Protein AF-A0A926AES3-F1 (afdb_monomer_lite)

Radius of gyration: 25.24 Å; chains: 1; bounding box: 50×28×70 Å

pLDDT: mean 74.5, std 17.38, range [38.5, 95.94]

Sequence (108 aa):
LRKIVAGGTDKSYGVQVARMAGLPPEVIARAQEVLADLEREGRSKRDTLGSGQGAAAITPKAGRLQMTLFEGEVHPVLEQMRRLDLSTLSPIEALNLLYQLQKEAKEK

Structure (mmCIF, N/CA/C/O backbone):
data_AF-A0A926AES3-F1
#
_entry.id   AF-A0A926AES3-F1
#
loop_
_atom_site.group_PDB
_atom_site.id
_atom_site.type_symbol
_atom_site.label_atom_id
_atom_site.label_alt_id
_atom_site.label_comp_id
_atom_site.label_asym_id
_atom_site.label_entity_id
_atom_site.label_seq_id
_atom_site.pdbx_PDB_ins_code
_atom_site.Cartn_x
_atom_site.Cartn_y
_atom_site.Cartn_z
_atom_site.occupancy
_atom_site.B_iso_or_equiv
_atom_site.auth_seq_id
_atom_site.auth_comp_id
_atom_site.auth_asym_id
_atom_site.auth_atom_id
_atom_site.pdbx_PDB_model_num
ATOM 1 N N . LEU A 1 1 ? 25.719 15.245 -36.022 1.00 57.31 1 LEU A N 1
ATOM 2 C CA . LEU A 1 1 ? 25.352 13.899 -35.518 1.00 57.31 1 LEU A CA 1
ATOM 3 C C . LEU A 1 1 ? 23.871 13.840 -35.142 1.00 57.31 1 LEU A C 1
ATOM 5 O O . LEU A 1 1 ? 23.600 13.901 -33.957 1.00 57.31 1 LEU A O 1
ATOM 9 N N . ARG A 1 2 ? 22.942 13.750 -36.112 1.00 62.44 2 ARG A N 1
ATOM 10 C CA . ARG A 1 2 ? 21.583 13.153 -36.017 1.00 62.44 2 ARG A CA 1
ATOM 11 C C . ARG A 1 2 ? 21.105 12.935 -37.460 1.00 62.44 2 ARG A C 1
ATOM 13 O O . ARG A 1 2 ? 21.076 13.898 -38.217 1.00 62.44 2 ARG A O 1
ATOM 20 N N . LYS A 1 3 ? 20.797 11.700 -37.860 1.00 74.94 3 LYS A N 1
ATOM 21 C CA . LYS A 1 3 ? 20.186 11.378 -39.162 1.00 74.94 3 LYS A CA 1
ATOM 22 C C . LYS A 1 3 ? 18.904 10.611 -38.873 1.00 74.94 3 LYS A C 1
ATOM 24 O O . LYS A 1 3 ? 18.951 9.624 -38.146 1.00 74.94 3 LYS A O 1
ATOM 29 N N . ILE A 1 4 ? 17.779 11.087 -39.396 1.00 77.31 4 ILE A N 1
ATOM 30 C CA . ILE A 1 4 ? 16.505 10.372 -39.301 1.00 77.31 4 ILE A CA 1
ATOM 31 C C . ILE A 1 4 ? 16.530 9.300 -40.389 1.00 77.31 4 ILE A C 1
ATOM 33 O O . ILE A 1 4 ? 16.758 9.605 -41.559 1.00 77.31 4 ILE A O 1
ATOM 37 N N . VAL A 1 5 ? 16.362 8.045 -39.988 1.00 77.69 5 VAL A N 1
ATOM 38 C CA . VAL A 1 5 ? 16.281 6.894 -40.892 1.00 77.69 5 VAL A CA 1
ATOM 39 C C . VAL A 1 5 ? 14.892 6.293 -40.728 1.00 77.69 5 VAL A C 1
ATOM 41 O O . VAL A 1 5 ? 14.378 6.233 -39.612 1.00 77.69 5 VAL A O 1
ATOM 44 N N . ALA A 1 6 ? 14.268 5.893 -41.835 1.00 77.00 6 ALA A N 1
ATOM 45 C CA . ALA A 1 6 ? 12.968 5.240 -41.799 1.00 77.00 6 ALA A CA 1
ATOM 46 C C . ALA A 1 6 ? 13.091 3.861 -41.126 1.00 77.00 6 ALA A C 1
ATOM 48 O O . ALA A 1 6 ? 13.928 3.054 -41.523 1.00 77.00 6 ALA A O 1
ATOM 49 N N . GLY A 1 7 ? 12.267 3.611 -40.108 1.00 78.06 7 GLY A N 1
ATOM 50 C CA . GLY A 1 7 ? 12.273 2.374 -39.326 1.00 78.06 7 GLY A CA 1
ATOM 51 C C . GLY A 1 7 ? 11.931 2.613 -37.853 1.00 78.06 7 GLY A C 1
ATOM 52 O O . GLY A 1 7 ? 11.981 3.744 -37.369 1.00 78.06 7 GLY A O 1
ATOM 53 N N . GLY A 1 8 ? 11.556 1.546 -37.144 1.00 69.62 8 GLY A N 1
ATOM 54 C CA . GLY A 1 8 ? 11.444 1.551 -35.682 1.00 69.62 8 GLY A CA 1
ATOM 55 C C . GLY A 1 8 ? 12.807 1.334 -35.017 1.00 69.62 8 GLY A C 1
ATOM 56 O O . GLY A 1 8 ? 13.750 0.883 -35.660 1.00 69.62 8 GLY A O 1
ATOM 57 N N . THR A 1 9 ? 12.922 1.649 -33.726 1.00 71.81 9 THR A N 1
ATOM 58 C CA . THR A 1 9 ? 14.104 1.276 -32.934 1.00 71.81 9 THR A CA 1
ATOM 59 C C . THR A 1 9 ? 13.926 -0.122 -32.351 1.00 71.81 9 THR A C 1
ATOM 61 O O . THR A 1 9 ? 12.872 -0.432 -31.798 1.00 71.81 9 THR A O 1
ATOM 64 N N . ASP A 1 10 ? 14.968 -0.947 -32.431 1.00 68.44 10 ASP A N 1
ATOM 65 C CA . ASP A 1 10 ? 14.993 -2.273 -31.802 1.00 68.44 10 ASP A CA 1
ATOM 66 C C . ASP A 1 10 ? 15.502 -2.238 -30.355 1.00 68.44 10 ASP A C 1
ATOM 68 O O . ASP A 1 10 ? 15.468 -3.257 -29.670 1.00 68.44 10 ASP A O 1
ATOM 72 N N . LYS A 1 11 ? 16.008 -1.089 -29.880 1.00 73.44 11 LYS A N 1
ATOM 73 C CA . LYS A 1 11 ? 16.628 -0.965 -28.551 1.00 73.44 11 LYS A CA 1
ATOM 74 C C . LYS A 1 11 ? 16.046 0.193 -27.751 1.00 73.44 11 LYS A C 1
ATOM 76 O O . LYS A 1 11 ? 15.952 1.325 -28.236 1.00 73.44 11 LYS A O 1
ATOM 81 N N . SER A 1 12 ? 15.734 -0.089 -26.489 1.00 79.25 12 SER A N 1
ATOM 82 C CA . SER A 1 12 ? 15.271 0.886 -25.500 1.00 79.25 12 SER A CA 1
ATOM 83 C C . SER A 1 12 ? 16.447 1.479 -24.721 1.00 79.25 12 SER A C 1
ATOM 85 O O . SER A 1 12 ? 16.932 0.897 -23.755 1.00 79.25 12 SER A O 1
ATOM 87 N N . TYR A 1 13 ? 16.902 2.674 -25.104 1.00 83.56 13 TYR A N 1
ATOM 88 C CA . TYR A 1 13 ? 18.011 3.359 -24.419 1.00 83.56 13 TYR A CA 1
ATOM 89 C C . TYR A 1 13 ? 17.592 4.108 -23.139 1.00 83.56 13 TYR A C 1
ATOM 91 O O . TYR A 1 13 ? 18.455 4.571 -22.396 1.00 83.56 13 TYR A O 1
ATOM 99 N N . GLY A 1 14 ? 16.292 4.211 -22.844 1.00 89.12 14 GLY A N 1
ATOM 100 C CA . GLY A 1 14 ? 15.777 4.972 -21.696 1.00 89.12 14 GLY A CA 1
ATOM 101 C C . GLY A 1 14 ? 16.318 4.501 -20.341 1.00 89.12 14 GLY A C 1
ATOM 102 O O . GLY A 1 14 ? 16.707 5.324 -19.519 1.00 89.12 14 GLY A O 1
ATOM 103 N N . VAL A 1 15 ? 16.449 3.185 -20.136 1.00 89.44 15 VAL A N 1
ATOM 104 C CA . VAL A 1 15 ? 17.006 2.611 -18.892 1.00 89.44 15 VAL A CA 1
ATOM 105 C C . VAL A 1 15 ? 18.492 2.959 -18.728 1.00 89.44 15 VAL A C 1
ATOM 107 O O . VAL A 1 15 ? 18.968 3.216 -17.623 1.00 89.44 15 VAL A O 1
ATOM 110 N N . GLN A 1 16 ? 19.235 3.023 -19.836 1.00 88.56 16 GLN A N 1
ATOM 111 C CA . GLN A 1 16 ? 20.643 3.420 -19.832 1.00 88.56 16 GLN A CA 1
ATOM 112 C C . GLN A 1 16 ? 20.803 4.882 -19.399 1.00 88.56 16 GLN A C 1
ATOM 114 O O . GLN A 1 16 ? 21.687 5.193 -18.604 1.00 88.56 16 GLN A O 1
ATOM 119 N N . VAL A 1 17 ? 19.926 5.759 -19.895 1.00 93.50 17 VAL A N 1
ATOM 120 C CA . VAL A 1 17 ? 19.906 7.182 -19.533 1.00 93.50 17 VAL A CA 1
ATOM 121 C C . VAL A 1 17 ? 19.484 7.365 -18.075 1.00 93.50 17 VAL A C 1
ATOM 123 O O . VAL A 1 17 ? 20.122 8.129 -17.362 1.00 93.50 17 VAL A O 1
ATOM 126 N N . ALA A 1 18 ? 18.487 6.617 -17.597 1.00 92.38 18 ALA A N 1
ATOM 127 C CA . ALA A 1 18 ? 18.073 6.629 -16.192 1.00 92.38 18 ALA A CA 1
ATOM 128 C C . ALA A 1 18 ? 19.224 6.256 -15.242 1.00 92.38 18 ALA A C 1
ATOM 130 O O . ALA A 1 18 ? 19.411 6.894 -14.207 1.00 92.38 18 ALA A O 1
ATOM 131 N N . ARG A 1 19 ? 20.054 5.277 -15.627 1.00 91.25 19 ARG A N 1
ATOM 132 C CA . ARG A 1 19 ? 21.258 4.926 -14.865 1.00 91.25 19 ARG A CA 1
ATOM 133 C C . ARG A 1 19 ? 22.301 6.046 -14.875 1.00 91.25 19 ARG A C 1
ATOM 135 O O . ARG A 1 19 ? 22.901 6.318 -13.844 1.00 91.25 19 ARG A O 1
ATOM 142 N N . MET A 1 20 ? 22.503 6.713 -16.014 1.00 93.00 20 MET A N 1
ATOM 143 C CA . MET A 1 20 ? 23.391 7.885 -16.105 1.00 93.00 20 MET A CA 1
ATOM 144 C C . MET A 1 20 ? 22.873 9.073 -15.281 1.00 93.00 20 MET A C 1
ATOM 146 O O . MET A 1 20 ? 23.671 9.865 -14.794 1.00 93.00 20 MET A O 1
ATOM 150 N N . ALA A 1 21 ? 21.555 9.176 -15.106 1.00 94.69 21 ALA A N 1
ATOM 151 C CA . ALA A 1 21 ? 20.900 10.190 -14.285 1.00 94.69 21 ALA A CA 1
ATOM 152 C C . ALA A 1 21 ? 20.940 9.886 -12.773 1.00 94.69 21 ALA A C 1
ATOM 154 O O . ALA A 1 21 ? 20.442 10.688 -11.989 1.00 94.69 21 ALA A O 1
ATOM 155 N N . GLY A 1 22 ? 21.526 8.756 -12.356 1.00 92.50 22 GLY A N 1
ATOM 156 C CA . GLY A 1 22 ? 21.715 8.422 -10.942 1.00 92.50 22 GLY A CA 1
ATOM 157 C C . GLY A 1 22 ? 20.458 7.919 -10.228 1.00 92.50 22 GLY A C 1
ATOM 158 O O . GLY A 1 22 ? 20.355 8.074 -9.014 1.00 92.50 22 GLY A O 1
ATOM 159 N N . LEU A 1 23 ? 19.496 7.332 -10.952 1.00 94.06 23 LEU A N 1
ATOM 160 C CA . LEU A 1 23 ? 18.338 6.696 -10.315 1.00 94.06 23 LEU A CA 1
ATOM 161 C C . LEU A 1 23 ? 18.760 5.501 -9.431 1.00 94.06 23 LEU A C 1
ATOM 163 O O . LEU A 1 23 ? 19.761 4.847 -9.742 1.00 94.06 23 LEU A O 1
ATOM 167 N N . PRO A 1 24 ? 17.982 5.176 -8.376 1.00 95.94 24 PRO A N 1
ATOM 168 C CA . PRO A 1 24 ? 18.296 4.072 -7.472 1.00 95.94 24 PRO A CA 1
ATOM 169 C C . PRO A 1 24 ? 18.462 2.727 -8.200 1.00 95.94 24 PRO A C 1
ATOM 171 O O . PRO A 1 24 ? 17.736 2.453 -9.167 1.00 95.94 24 PRO A O 1
ATOM 174 N N . PRO A 1 25 ? 19.385 1.860 -7.746 1.00 92.31 25 PRO A N 1
ATOM 175 C CA . PRO A 1 25 ? 19.687 0.599 -8.418 1.00 92.31 25 PRO A CA 1
ATOM 176 C C . PRO A 1 25 ? 18.486 -0.352 -8.446 1.00 92.31 25 PRO A C 1
ATOM 178 O O . PRO A 1 25 ? 18.278 -1.011 -9.467 1.00 92.31 25 PRO A O 1
ATOM 181 N N . GLU A 1 26 ? 17.651 -0.377 -7.400 1.00 93.94 26 GLU A N 1
ATOM 182 C CA . GLU A 1 26 ? 16.423 -1.179 -7.382 1.00 93.94 26 GLU A CA 1
ATOM 183 C C . GLU A 1 26 ? 15.433 -0.777 -8.488 1.00 93.94 26 GLU A C 1
ATOM 185 O O . GLU A 1 26 ? 14.807 -1.635 -9.114 1.00 93.94 26 GLU A O 1
ATOM 190 N N . VAL A 1 27 ? 15.347 0.519 -8.810 1.00 94.25 27 VAL A N 1
ATOM 191 C CA . VAL A 1 27 ? 14.473 1.030 -9.876 1.00 94.25 27 VAL A CA 1
ATOM 192 C C . VAL A 1 27 ? 14.998 0.607 -11.246 1.00 94.25 27 VAL A C 1
ATOM 194 O O . VAL A 1 27 ? 14.223 0.189 -12.108 1.00 94.25 27 VAL A O 1
ATOM 197 N N . ILE A 1 28 ? 16.318 0.675 -11.452 1.00 94.69 28 ILE A N 1
ATOM 198 C CA . ILE A 1 28 ? 16.952 0.239 -12.702 1.00 94.69 28 ILE A CA 1
ATOM 199 C C . ILE A 1 28 ? 16.767 -1.266 -12.911 1.00 94.69 28 ILE A C 1
ATOM 201 O O . ILE A 1 28 ? 16.418 -1.673 -14.019 1.00 94.69 28 ILE A O 1
ATOM 205 N N . ALA A 1 29 ? 16.951 -2.076 -11.866 1.00 92.62 29 ALA A N 1
ATOM 206 C CA . ALA A 1 29 ? 16.752 -3.523 -11.926 1.00 92.62 29 ALA A CA 1
ATOM 207 C C . ALA A 1 29 ? 15.307 -3.868 -12.312 1.00 92.62 29 ALA A C 1
ATOM 209 O O . ALA A 1 29 ? 15.076 -4.584 -13.288 1.00 92.62 29 ALA A O 1
ATOM 210 N N . ARG A 1 30 ? 14.322 -3.259 -11.639 1.00 94.06 30 ARG A N 1
ATOM 211 C CA . ARG A 1 30 ? 12.910 -3.487 -11.963 1.00 94.06 30 ARG A CA 1
ATOM 212 C C . ARG A 1 30 ? 12.557 -3.053 -13.386 1.00 94.06 30 ARG A C 1
ATOM 214 O O . ARG A 1 30 ? 11.818 -3.744 -14.085 1.00 94.06 30 ARG A O 1
ATOM 221 N N . ALA A 1 31 ? 13.092 -1.922 -13.841 1.00 93.12 31 ALA A N 1
ATOM 222 C CA . ALA A 1 31 ? 12.873 -1.443 -15.202 1.00 93.12 31 ALA A CA 1
ATOM 223 C C . ALA A 1 31 ? 13.450 -2.399 -16.264 1.00 93.12 31 ALA A C 1
ATOM 225 O O . ALA A 1 31 ? 12.860 -2.543 -17.335 1.00 93.12 31 ALA A O 1
ATOM 226 N N . GLN A 1 32 ? 14.574 -3.068 -15.978 1.00 91.81 32 GLN A N 1
ATOM 227 C CA . GLN A 1 32 ? 15.161 -4.078 -16.867 1.00 91.81 32 GLN A CA 1
ATOM 228 C C . GLN A 1 32 ? 14.286 -5.330 -16.979 1.00 91.81 32 GLN A C 1
ATOM 230 O O . GLN A 1 32 ? 14.103 -5.834 -18.085 1.00 91.81 32 GLN A O 1
ATOM 235 N N . GLU A 1 33 ? 13.711 -5.800 -15.870 1.00 92.19 33 GLU A N 1
ATOM 236 C CA . GLU A 1 33 ? 12.777 -6.935 -15.870 1.00 92.19 33 GLU A CA 1
ATOM 237 C C . GLU A 1 33 ? 11.549 -6.647 -16.739 1.00 92.19 33 GLU A C 1
ATOM 239 O O . GLU A 1 33 ? 11.223 -7.415 -17.643 1.00 92.19 33 GLU A O 1
ATOM 244 N N . VAL A 1 34 ? 10.916 -5.489 -16.527 1.00 89.88 34 VAL A N 1
ATOM 245 C CA . VAL A 1 34 ? 9.737 -5.072 -17.301 1.00 89.88 34 VAL A CA 1
ATOM 246 C C . VAL A 1 34 ? 10.074 -4.924 -18.786 1.00 89.88 34 VAL A C 1
ATOM 248 O O . VAL A 1 34 ? 9.284 -5.322 -19.642 1.00 89.88 34 VAL A O 1
ATOM 251 N N . LEU A 1 35 ? 11.250 -4.380 -19.116 1.00 88.94 35 LEU A N 1
ATOM 252 C CA . LEU A 1 35 ? 11.706 -4.284 -20.501 1.00 88.94 35 LEU A CA 1
ATOM 253 C C . LEU A 1 35 ? 11.847 -5.672 -21.143 1.00 88.94 35 LEU A C 1
ATOM 255 O O . LEU A 1 35 ? 11.401 -5.861 -22.274 1.00 88.94 35 LEU A O 1
ATOM 259 N N . ALA A 1 36 ? 12.424 -6.641 -20.430 1.00 88.19 36 ALA A N 1
ATOM 260 C CA . ALA A 1 36 ? 12.587 -8.002 -20.933 1.00 88.19 36 ALA A CA 1
ATOM 261 C C . ALA A 1 36 ? 11.236 -8.680 -21.223 1.00 88.19 36 ALA A C 1
ATOM 263 O O . ALA A 1 36 ? 11.089 -9.342 -22.256 1.00 88.19 36 ALA A O 1
ATOM 264 N N . ASP A 1 37 ? 10.240 -8.477 -20.358 1.00 87.75 37 ASP A N 1
ATOM 265 C CA . ASP A 1 37 ? 8.889 -9.009 -20.553 1.00 87.75 37 ASP A CA 1
ATOM 266 C C . ASP A 1 37 ? 8.191 -8.373 -21.765 1.00 87.75 37 ASP A C 1
ATOM 268 O O . ASP A 1 37 ? 7.664 -9.083 -22.626 1.00 87.75 37 ASP A O 1
ATOM 272 N N . LEU A 1 38 ? 8.262 -7.045 -21.903 1.00 85.50 38 LEU A N 1
ATOM 273 C CA . LEU A 1 38 ? 7.677 -6.327 -23.041 1.00 85.50 38 LEU A CA 1
ATOM 274 C C . LEU A 1 38 ? 8.338 -6.696 -24.372 1.00 85.50 38 LEU A C 1
ATOM 276 O O . LEU A 1 38 ? 7.658 -6.803 -25.394 1.00 85.50 38 LEU A O 1
ATOM 280 N N . GLU A 1 39 ? 9.652 -6.914 -24.385 1.00 84.75 39 GLU A N 1
ATOM 281 C CA . GLU A 1 39 ? 10.347 -7.387 -25.579 1.00 84.75 39 GLU A CA 1
ATOM 282 C C . GLU A 1 39 ? 9.945 -8.821 -25.938 1.00 84.75 39 GLU A C 1
ATOM 284 O O . GLU A 1 39 ? 9.778 -9.124 -27.120 1.00 84.75 39 GLU A O 1
ATOM 289 N N . ARG A 1 40 ? 9.739 -9.701 -24.950 1.00 83.31 40 ARG A N 1
ATOM 290 C CA . ARG A 1 40 ? 9.250 -11.070 -25.182 1.00 83.31 40 ARG A CA 1
ATOM 291 C C . ARG A 1 40 ? 7.841 -11.064 -25.784 1.00 83.31 40 ARG A C 1
ATOM 293 O O . ARG A 1 40 ? 7.595 -11.755 -26.777 1.00 83.31 40 ARG A O 1
ATOM 300 N N . GLU A 1 41 ? 6.934 -10.258 -25.236 1.00 79.06 41 GLU A N 1
ATOM 301 C CA . GLU A 1 41 ? 5.578 -10.080 -25.776 1.00 79.06 41 GLU A CA 1
ATOM 302 C C . GLU A 1 41 ? 5.592 -9.444 -27.173 1.00 79.06 41 GLU A C 1
ATOM 304 O O . GLU A 1 41 ? 4.872 -9.876 -28.076 1.00 79.06 41 GLU A O 1
ATOM 309 N N . GLY A 1 42 ? 6.430 -8.424 -27.367 1.00 71.38 42 GLY A N 1
ATOM 310 C CA . GLY A 1 42 ? 6.577 -7.713 -28.631 1.00 71.38 42 GLY A CA 1
ATOM 311 C C . GLY A 1 42 ? 7.141 -8.589 -29.748 1.00 71.38 42 GLY A C 1
ATOM 312 O O . GLY A 1 42 ? 6.676 -8.483 -30.881 1.00 71.38 42 GLY A O 1
ATOM 313 N N . ARG A 1 43 ? 8.096 -9.480 -29.442 1.00 67.31 43 ARG A N 1
ATOM 314 C CA . ARG A 1 43 ? 8.630 -10.475 -30.392 1.00 67.31 43 ARG A CA 1
ATOM 315 C C . ARG A 1 43 ? 7.582 -11.531 -30.747 1.00 67.31 43 ARG A C 1
ATOM 317 O O . ARG A 1 43 ? 7.367 -11.781 -31.925 1.00 67.31 43 ARG A O 1
ATOM 324 N N . SER A 1 44 ? 6.837 -12.035 -29.761 1.00 60.78 44 SER A N 1
ATOM 325 C CA . SER A 1 44 ? 5.767 -13.027 -29.986 1.00 60.78 44 SER A CA 1
ATOM 326 C C . SER A 1 44 ? 4.641 -12.497 -30.893 1.00 60.78 44 SER A C 1
ATOM 328 O O . SER A 1 44 ? 4.083 -13.228 -31.712 1.00 60.78 44 SER A O 1
ATOM 330 N N . LYS A 1 45 ? 4.321 -11.199 -30.796 1.00 58.72 45 LYS A N 1
ATOM 331 C CA . LYS A 1 45 ? 3.382 -10.526 -31.714 1.00 58.72 45 LYS A CA 1
ATOM 332 C C . LYS A 1 45 ? 3.974 -10.269 -33.101 1.00 58.72 45 LYS A C 1
ATOM 334 O O . LYS A 1 45 ? 3.227 -10.193 -34.066 1.00 58.72 45 LYS A O 1
ATOM 339 N N . ARG A 1 46 ? 5.295 -10.121 -33.212 1.00 57.75 46 ARG A N 1
ATOM 340 C CA . ARG A 1 46 ? 5.985 -9.886 -34.488 1.00 57.75 46 ARG A CA 1
ATOM 341 C C . ARG A 1 46 ? 6.106 -11.174 -35.310 1.00 57.75 46 ARG A C 1
ATOM 343 O O . ARG A 1 46 ? 5.935 -11.117 -36.519 1.00 57.75 46 ARG A O 1
ATOM 350 N N . ASP A 1 47 ? 6.300 -12.320 -34.655 1.00 54.72 47 ASP A N 1
ATOM 351 C CA . ASP A 1 47 ? 6.406 -13.627 -35.325 1.00 54.72 47 ASP A CA 1
ATOM 352 C C . ASP A 1 47 ? 5.063 -14.143 -35.878 1.00 54.72 47 ASP A C 1
ATOM 354 O O . ASP A 1 47 ? 5.038 -14.922 -36.827 1.00 54.72 47 ASP A O 1
ATOM 358 N N . THR A 1 48 ? 3.932 -13.684 -35.333 1.00 52.34 48 THR A N 1
ATOM 359 C CA . THR A 1 48 ? 2.581 -14.037 -35.824 1.00 52.34 48 T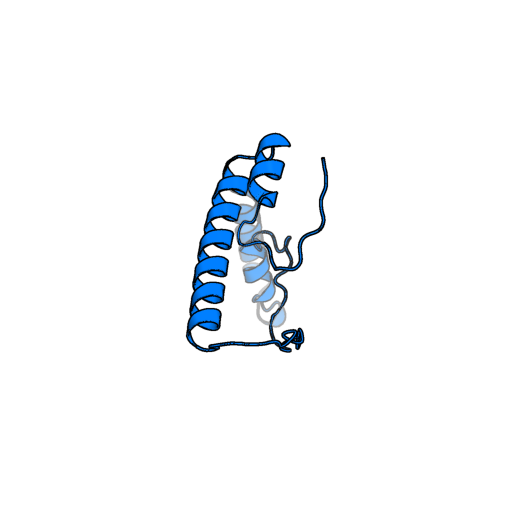HR A CA 1
ATOM 360 C C . THR A 1 48 ? 2.046 -13.083 -36.893 1.00 52.34 48 THR A C 1
ATOM 362 O O . THR A 1 48 ? 1.074 -13.400 -37.575 1.00 52.34 48 THR A O 1
ATOM 365 N N . LEU A 1 49 ? 2.691 -11.930 -37.074 1.00 46.09 49 LEU A N 1
ATOM 366 C CA . LEU A 1 49 ? 2.332 -10.905 -38.049 1.00 46.09 49 LEU A CA 1
ATOM 367 C C . LEU A 1 49 ? 3.511 -10.714 -39.000 1.00 46.09 49 LEU A C 1
ATOM 369 O O . LEU A 1 49 ? 4.235 -9.718 -38.964 1.00 46.09 49 LEU A O 1
ATOM 373 N N . GLY A 1 50 ? 3.712 -11.714 -39.858 1.00 43.38 50 GLY A N 1
ATOM 374 C CA . GLY A 1 50 ? 4.558 -11.558 -41.026 1.00 43.38 50 GLY A CA 1
ATOM 375 C C . GLY A 1 50 ? 4.071 -10.371 -41.858 1.00 43.38 50 GLY A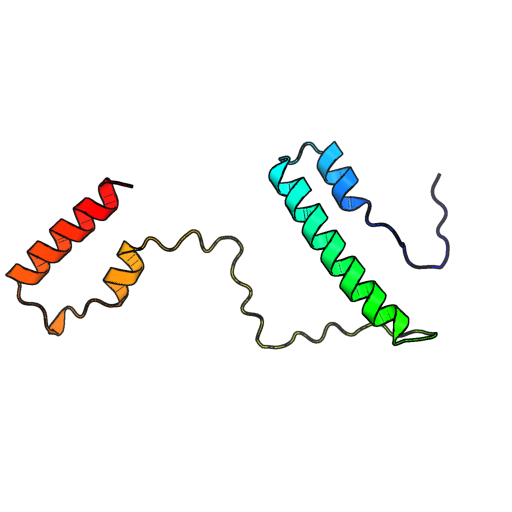 C 1
ATOM 376 O O . GLY A 1 50 ? 2.949 -10.378 -42.343 1.00 43.38 50 GLY A O 1
ATOM 377 N N . SER A 1 51 ? 4.959 -9.393 -42.038 1.00 46.09 51 SER A N 1
ATOM 378 C CA . SER A 1 51 ? 4.860 -8.273 -42.979 1.00 46.09 51 SER A CA 1
ATOM 379 C C . SER A 1 51 ? 3.700 -7.285 -42.781 1.00 46.09 51 SER A C 1
ATOM 381 O O . SER A 1 51 ? 2.537 -7.577 -43.026 1.00 46.09 51 SER A O 1
ATOM 383 N N . GLY A 1 52 ? 4.073 -6.033 -42.513 1.00 43.06 52 GLY A N 1
ATOM 384 C CA . GLY A 1 52 ? 3.275 -4.884 -42.931 1.00 43.06 52 GLY A CA 1
ATOM 385 C C . GLY A 1 52 ? 2.369 -4.285 -41.861 1.00 43.06 52 GLY A C 1
ATOM 386 O O . GLY A 1 52 ? 1.424 -4.897 -41.394 1.00 43.06 52 GLY A O 1
ATOM 387 N N . GLN A 1 53 ? 2.675 -3.026 -41.545 1.00 47.25 53 GLN A N 1
ATOM 388 C CA . GLN A 1 53 ? 1.725 -1.941 -41.292 1.00 47.25 53 GLN A CA 1
ATOM 389 C C . GLN A 1 53 ? 0.496 -2.239 -40.427 1.00 47.25 53 GLN A C 1
ATOM 391 O O . GLN A 1 53 ? -0.484 -2.841 -40.848 1.00 47.25 53 GLN A O 1
ATOM 396 N N . GLY A 1 54 ? 0.461 -1.582 -39.276 1.00 38.50 54 GLY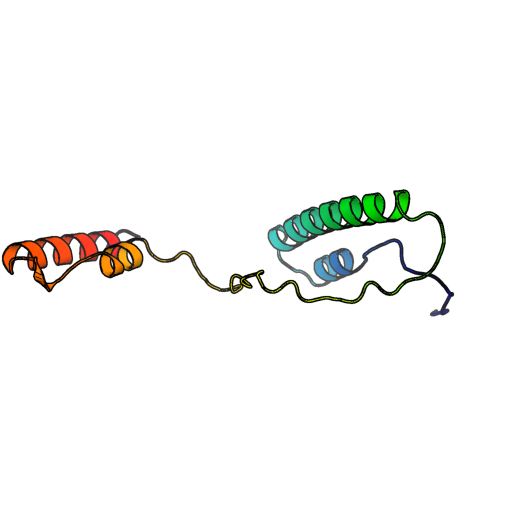 A N 1
ATOM 397 C CA . GLY A 1 54 ? -0.801 -1.309 -38.615 1.00 38.50 54 GLY A CA 1
ATOM 398 C C . GLY A 1 54 ? -0.556 -0.745 -37.243 1.00 38.50 54 GLY A C 1
ATOM 399 O O . GLY A 1 54 ? -0.203 -1.484 -36.330 1.00 38.50 54 GLY A O 1
ATOM 400 N N . ALA A 1 55 ? -0.714 0.569 -37.111 1.00 50.62 55 ALA A N 1
ATOM 401 C CA . ALA A 1 55 ? -0.804 1.236 -35.827 1.00 50.62 55 ALA A CA 1
ATOM 402 C C . ALA A 1 55 ? -1.774 0.450 -34.936 1.00 50.62 55 ALA A C 1
ATOM 404 O O . ALA A 1 55 ? -2.974 0.403 -35.205 1.00 50.62 55 ALA A O 1
ATOM 405 N N . ALA A 1 56 ? -1.245 -0.209 -33.905 1.00 42.88 56 ALA A N 1
ATOM 406 C CA . ALA A 1 56 ? -2.080 -0.855 -32.915 1.00 42.88 56 ALA A CA 1
ATOM 407 C C . ALA A 1 56 ? -2.777 0.265 -32.146 1.00 42.88 56 ALA A C 1
ATOM 409 O O . ALA A 1 56 ? -2.188 0.902 -31.271 1.00 42.88 56 ALA A O 1
ATOM 410 N N . ALA A 1 57 ? -4.016 0.535 -32.552 1.00 43.00 57 ALA A N 1
ATOM 411 C CA . ALA A 1 57 ? -4.961 1.344 -31.823 1.00 43.00 57 ALA A CA 1
ATOM 412 C C . ALA A 1 57 ? -4.893 0.933 -30.350 1.00 43.00 57 ALA A C 1
ATOM 414 O O . ALA A 1 57 ? -5.163 -0.212 -29.983 1.00 43.00 57 ALA A O 1
ATOM 415 N N . ILE A 1 58 ? -4.492 1.882 -29.514 1.00 46.62 58 ILE A N 1
ATOM 416 C CA . ILE A 1 58 ? -4.672 1.838 -28.070 1.00 46.62 58 ILE A CA 1
ATOM 417 C C . ILE A 1 58 ? -6.177 1.847 -27.812 1.00 46.62 58 ILE A C 1
ATOM 419 O O . ILE A 1 58 ? -6.776 2.881 -27.549 1.00 46.62 58 ILE A O 1
ATOM 423 N N . THR A 1 59 ? -6.813 0.686 -27.934 1.00 43.66 59 THR A N 1
ATOM 424 C CA . THR A 1 59 ? -8.113 0.440 -27.323 1.00 43.66 59 THR A CA 1
ATOM 425 C C . THR A 1 59 ? -7.873 0.385 -25.817 1.00 43.66 59 THR A C 1
ATOM 427 O O . THR A 1 59 ? -7.200 -0.551 -25.361 1.00 43.66 59 THR A O 1
ATOM 430 N N . PRO A 1 60 ? -8.371 1.342 -25.013 1.00 43.72 60 PRO A N 1
ATOM 431 C CA . PRO A 1 60 ? -8.371 1.158 -23.578 1.00 43.72 60 PRO A CA 1
ATOM 432 C C . PRO A 1 60 ? -9.348 0.017 -23.297 1.00 43.72 60 PRO A C 1
ATOM 434 O O . PRO A 1 60 ? -10.563 0.175 -23.403 1.00 43.72 60 PRO A O 1
ATOM 437 N N . LYS A 1 61 ? -8.819 -1.170 -22.981 1.00 43.88 61 LYS A N 1
ATOM 438 C CA . LYS A 1 61 ? -9.610 -2.197 -22.307 1.00 43.88 61 LYS A CA 1
ATOM 439 C C . LYS A 1 61 ? -10.113 -1.568 -21.009 1.00 43.88 61 LYS A C 1
ATOM 441 O O . LYS A 1 61 ? -9.351 -1.424 -20.053 1.00 43.88 61 LYS A O 1
ATOM 446 N N . ALA A 1 62 ? -11.388 -1.189 -21.007 1.00 50.31 62 ALA A N 1
ATOM 447 C CA . ALA A 1 62 ? -12.172 -1.018 -19.799 1.00 50.31 62 ALA A CA 1
ATOM 448 C C . ALA A 1 62 ? -11.935 -2.259 -18.924 1.00 50.31 62 ALA A C 1
ATOM 450 O O . ALA A 1 62 ? -12.173 -3.382 -19.365 1.00 50.31 62 ALA A O 1
ATOM 451 N N . GLY A 1 63 ? -11.359 -2.060 -17.738 1.00 48.50 63 GLY A N 1
ATOM 452 C CA . GLY A 1 63 ? -11.084 -3.143 -16.789 1.0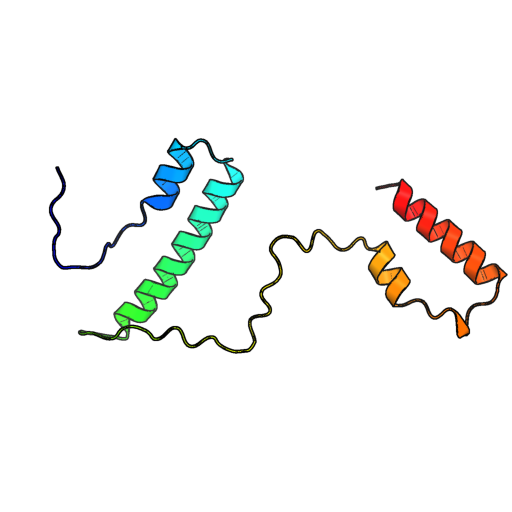0 48.50 63 GLY A CA 1
ATOM 453 C C . GLY A 1 63 ? -9.644 -3.254 -16.294 1.00 48.50 63 GLY A C 1
ATOM 454 O O . GLY A 1 63 ? -9.376 -4.088 -15.436 1.00 48.50 63 GLY A O 1
ATOM 455 N N . ARG A 1 64 ? -8.709 -2.410 -16.746 1.00 42.81 64 ARG A N 1
ATOM 456 C CA . ARG A 1 64 ? -7.493 -2.173 -15.959 1.00 42.81 64 ARG A CA 1
ATOM 457 C C . ARG A 1 64 ? -7.795 -1.081 -14.946 1.00 42.81 64 ARG A C 1
ATOM 459 O O . ARG A 1 64 ? -7.627 0.096 -15.243 1.00 42.81 64 ARG A O 1
ATOM 466 N N . LEU A 1 65 ? -8.268 -1.498 -13.769 1.00 50.53 65 LEU A N 1
ATOM 467 C CA . LEU A 1 65 ? -8.067 -0.749 -12.533 1.00 50.53 65 LEU A CA 1
ATOM 468 C C . LEU A 1 65 ? -6.590 -0.362 -12.519 1.00 50.53 65 LEU A C 1
ATOM 470 O O . LEU A 1 65 ? -5.708 -1.203 -12.350 1.00 50.53 65 LEU A O 1
ATOM 474 N N . GLN A 1 66 ? -6.330 0.894 -12.850 1.00 46.62 66 GLN A N 1
ATOM 475 C CA . GLN A 1 66 ? -5.044 1.524 -12.683 1.00 46.62 66 GLN A CA 1
ATOM 476 C C . GLN A 1 66 ? -4.819 1.522 -11.173 1.00 46.62 66 GLN A C 1
ATOM 478 O O . GLN A 1 66 ? -5.279 2.433 -10.494 1.00 46.62 66 GLN A O 1
ATOM 483 N N . MET A 1 67 ? -4.227 0.445 -10.640 1.00 48.69 67 MET A N 1
ATOM 484 C CA . MET A 1 67 ? -3.817 0.414 -9.241 1.00 48.69 67 MET A CA 1
ATOM 485 C C . MET A 1 67 ? -2.892 1.603 -9.074 1.00 48.69 67 MET A C 1
ATOM 487 O O . MET A 1 67 ? -1.896 1.748 -9.793 1.00 48.69 67 MET A O 1
ATOM 491 N N . THR A 1 68 ? -3.348 2.540 -8.259 1.00 57.56 68 THR A N 1
ATOM 492 C CA . THR A 1 68 ? -2.697 3.825 -8.124 1.00 57.56 68 THR A CA 1
ATOM 493 C C . THR A 1 68 ? -1.296 3.566 -7.589 1.00 57.56 68 THR A C 1
ATOM 495 O O . THR A 1 68 ? -1.088 2.749 -6.697 1.00 57.56 68 THR A O 1
ATOM 498 N N . LEU A 1 69 ? -0.311 4.255 -8.159 1.00 55.44 69 LEU A N 1
ATOM 499 C CA . LEU A 1 69 ? 1.118 4.141 -7.843 1.00 55.44 69 LEU A CA 1
ATOM 500 C C . LEU A 1 69 ? 1.445 4.452 -6.356 1.00 55.44 69 LEU A C 1
ATOM 502 O O . LEU A 1 69 ? 2.606 4.425 -5.965 1.00 55.44 69 LEU A O 1
ATOM 506 N N . PHE A 1 70 ? 0.422 4.760 -5.547 1.00 55.09 70 PHE A N 1
ATOM 507 C CA . PHE A 1 70 ? 0.471 5.197 -4.156 1.00 55.09 70 PHE A CA 1
ATOM 508 C C . PHE A 1 70 ? -0.671 4.629 -3.290 1.00 55.09 70 PHE A C 1
ATOM 510 O O . PHE A 1 70 ? -0.973 5.198 -2.242 1.00 55.09 70 PHE A O 1
ATOM 517 N N . GLU A 1 71 ? -1.291 3.502 -3.654 1.00 58.12 71 GLU A N 1
ATOM 518 C CA . GLU A 1 71 ? -1.954 2.660 -2.645 1.00 58.12 71 GLU A CA 1
ATOM 519 C C . GLU A 1 71 ? -0.852 1.990 -1.811 1.00 58.12 71 GLU A C 1
ATOM 521 O O . GLU A 1 71 ? -0.499 0.828 -2.000 1.00 58.12 71 GLU A O 1
ATOM 526 N N . GLY A 1 72 ? -0.221 2.789 -0.943 1.00 55.66 72 GLY A N 1
ATOM 527 C CA . GLY A 1 72 ? 0.687 2.296 0.085 1.00 55.66 72 GLY A CA 1
ATOM 528 C C . GLY A 1 72 ? -0.012 1.204 0.883 1.00 55.66 72 GLY A C 1
ATOM 529 O O . GLY A 1 72 ? -1.236 1.250 1.018 1.00 55.66 72 GLY A O 1
ATOM 530 N N . GLU A 1 73 ? 0.757 0.215 1.345 1.00 61.16 73 GLU A N 1
ATOM 531 C CA . GLU A 1 73 ? 0.250 -0.949 2.075 1.00 61.16 73 GLU A CA 1
ATOM 532 C C . GLU A 1 73 ? -0.896 -0.542 3.003 1.00 61.16 73 GLU A C 1
ATOM 534 O O . GLU A 1 73 ? -0.695 0.185 3.980 1.00 61.16 73 GLU A O 1
ATOM 539 N N . VAL A 1 74 ? -2.125 -0.933 2.645 1.00 63.47 74 VAL A N 1
ATOM 540 C CA . VAL A 1 74 ? -3.295 -0.585 3.447 1.00 63.47 74 VAL A CA 1
ATOM 541 C C . VAL A 1 74 ? -3.060 -1.202 4.815 1.00 63.47 74 VAL A C 1
ATOM 543 O O . VAL A 1 74 ? -2.951 -2.423 4.938 1.00 63.47 74 VAL A O 1
ATOM 546 N N . HIS A 1 75 ? -2.920 -0.350 5.832 1.00 7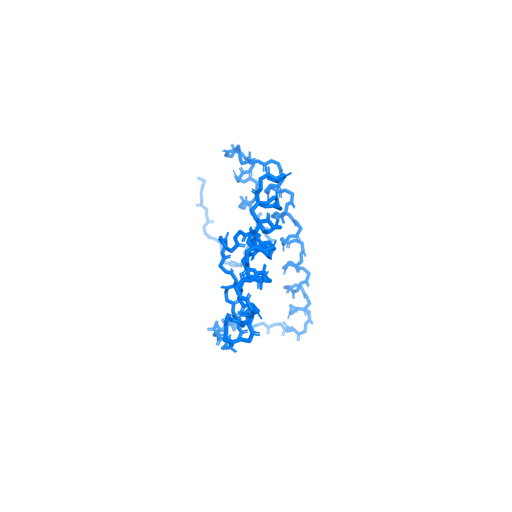3.31 75 HIS A N 1
ATOM 547 C CA . HIS A 1 75 ? -2.578 -0.806 7.169 1.00 73.31 75 HIS A CA 1
ATOM 548 C C . HIS A 1 75 ? -3.614 -1.852 7.617 1.00 73.31 75 HIS A C 1
ATOM 550 O O . HIS A 1 75 ? -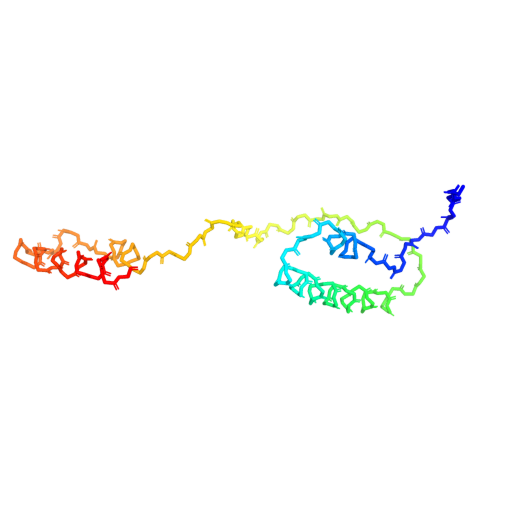4.812 -1.583 7.501 1.00 73.31 75 HIS A O 1
ATOM 556 N N . PRO A 1 76 ? -3.206 -3.025 8.134 1.00 78.88 76 PRO A N 1
ATOM 557 C CA . PRO A 1 76 ? -4.128 -4.120 8.455 1.00 78.88 76 PRO A CA 1
ATOM 558 C C . PRO A 1 76 ? -5.266 -3.693 9.398 1.00 78.88 76 PRO A C 1
ATOM 560 O O . PRO A 1 76 ? -6.400 -4.144 9.243 1.00 78.88 76 PRO A O 1
ATOM 563 N N . VAL A 1 77 ? -4.994 -2.736 10.293 1.00 83.06 77 VAL A N 1
ATOM 564 C CA . VAL A 1 77 ? -5.999 -2.113 11.176 1.00 83.06 77 VAL A CA 1
ATOM 565 C C . VAL A 1 77 ? -7.123 -1.426 10.395 1.00 83.06 77 VAL A C 1
ATOM 567 O O . VAL A 1 77 ? -8.278 -1.509 10.798 1.00 83.06 77 VAL A O 1
ATOM 570 N N . LEU A 1 78 ? -6.840 -0.785 9.257 1.00 83.38 78 LEU A N 1
ATOM 571 C CA . LEU A 1 78 ? -7.869 -0.122 8.445 1.00 83.38 78 LEU A CA 1
ATOM 572 C C . LEU A 1 78 ? -8.823 -1.134 7.804 1.00 83.38 78 LEU A C 1
ATOM 574 O O . LEU A 1 78 ? -10.030 -0.899 7.751 1.00 83.38 78 LEU A O 1
ATOM 578 N N . GLU A 1 79 ? -8.301 -2.275 7.358 1.00 83.69 79 GLU A N 1
ATOM 579 C CA . GLU A 1 79 ? -9.123 -3.368 6.835 1.00 83.69 79 GLU A CA 1
ATOM 580 C C . GLU A 1 79 ? -9.976 -4.010 7.932 1.00 83.69 79 GLU A C 1
ATOM 582 O O . GLU A 1 79 ? -11.150 -4.307 7.706 1.00 83.69 79 GLU A O 1
ATOM 587 N N . GLN A 1 80 ? -9.429 -4.171 9.139 1.00 81.31 80 GLN A N 1
ATOM 588 C CA . GLN A 1 80 ? -10.203 -4.628 10.293 1.00 81.31 80 GLN A CA 1
ATOM 589 C C . GLN A 1 80 ? -11.309 -3.628 10.650 1.00 81.31 80 GLN A C 1
ATOM 591 O O . GLN A 1 80 ? -12.459 -4.030 10.801 1.00 81.31 80 GLN A O 1
ATOM 596 N N . MET A 1 81 ? -11.007 -2.326 10.695 1.00 83.00 81 MET A N 1
ATOM 597 C CA . MET A 1 81 ? -11.995 -1.280 10.981 1.00 83.00 81 MET A CA 1
ATOM 598 C C . MET A 1 81 ? -13.140 -1.247 9.968 1.00 83.00 81 MET A C 1
ATOM 600 O O . MET A 1 81 ? -14.286 -1.056 10.359 1.00 83.00 81 MET A O 1
ATOM 604 N N . ARG A 1 82 ? -12.862 -1.475 8.678 1.00 85.94 82 ARG A N 1
ATOM 605 C CA . ARG A 1 82 ? -13.901 -1.539 7.634 1.00 85.94 82 ARG A CA 1
ATOM 606 C C . ARG A 1 82 ? -14.880 -2.695 7.815 1.00 85.94 82 ARG A C 1
ATOM 608 O O . ARG A 1 82 ? -16.009 -2.604 7.346 1.00 85.94 82 ARG A O 1
ATOM 615 N N . ARG A 1 83 ? -14.438 -3.790 8.436 1.00 85.75 83 ARG A N 1
ATOM 616 C CA . ARG A 1 83 ? -15.245 -5.000 8.650 1.00 85.75 83 ARG A CA 1
ATOM 617 C C . ARG A 1 83 ? -15.983 -4.999 9.986 1.00 85.75 83 ARG A C 1
ATOM 619 O O . ARG A 1 83 ? -16.827 -5.865 10.192 1.00 85.75 83 ARG A O 1
ATOM 626 N N . LEU A 1 84 ? -15.648 -4.081 10.892 1.00 85.44 84 LEU A N 1
ATOM 627 C CA . LEU A 1 84 ? -16.282 -3.996 12.201 1.00 85.44 84 LEU A CA 1
ATOM 628 C C . LEU A 1 84 ? -17.684 -3.399 12.081 1.00 85.44 84 LEU A C 1
ATOM 630 O O . LEU A 1 84 ? -17.863 -2.283 11.597 1.00 85.44 84 LEU A O 1
ATOM 634 N N . ASP A 1 85 ? -18.667 -4.141 12.580 1.00 84.06 85 ASP A N 1
ATOM 635 C CA . ASP A 1 85 ? -20.033 -3.662 12.736 1.00 84.06 85 ASP A CA 1
ATOM 636 C C . ASP A 1 85 ? -20.231 -3.117 14.155 1.00 84.06 85 ASP A C 1
ATOM 638 O O . ASP A 1 85 ? -20.277 -3.856 15.138 1.00 84.06 85 ASP A O 1
ATOM 642 N N . LEU A 1 86 ? -20.339 -1.794 14.263 1.00 79.81 86 LEU A N 1
ATOM 643 C CA . LEU A 1 86 ? -20.557 -1.112 15.538 1.00 79.81 86 LEU A CA 1
ATOM 644 C C . LEU A 1 86 ? -21.979 -1.308 16.082 1.00 79.81 86 LEU A C 1
ATOM 646 O O . LEU A 1 86 ? -22.206 -1.052 17.261 1.00 79.81 86 LEU A O 1
ATOM 650 N N . SER A 1 87 ? -22.934 -1.745 15.255 1.00 83.75 87 SER A N 1
ATOM 651 C CA . SER A 1 87 ? -24.331 -1.915 15.670 1.00 83.75 87 SER A CA 1
ATOM 652 C C . SER A 1 87 ? -24.555 -3.160 16.531 1.00 83.75 87 SER A C 1
ATOM 654 O O . SER A 1 87 ? -25.513 -3.212 17.301 1.00 83.75 87 SER A O 1
ATOM 656 N N . THR A 1 88 ? -23.659 -4.144 16.432 1.00 84.88 88 THR A N 1
ATOM 657 C CA . THR A 1 88 ? -23.761 -5.426 17.141 1.00 84.88 88 THR A CA 1
ATOM 658 C C . THR A 1 88 ? -22.863 -5.520 18.370 1.00 84.88 88 THR A C 1
ATOM 660 O O . THR A 1 88 ? -22.990 -6.468 19.140 1.00 84.88 88 THR A O 1
ATOM 663 N N . LEU A 1 89 ? -21.931 -4.580 18.550 1.00 84.88 89 LEU A N 1
ATOM 664 C CA . LEU A 1 89 ? -20.930 -4.643 19.613 1.00 84.88 89 LEU A CA 1
ATOM 665 C C . LEU A 1 89 ? -21.470 -4.086 20.929 1.00 84.88 89 LEU A C 1
ATOM 667 O O . LEU A 1 89 ? -22.018 -2.983 20.980 1.00 84.88 89 LEU A O 1
ATOM 671 N N . SER A 1 90 ? -21.244 -4.813 22.024 1.00 88.88 90 SER A N 1
ATOM 672 C CA . SER A 1 90 ? -21.474 -4.248 23.350 1.00 88.88 90 SER A CA 1
ATOM 673 C C . SER A 1 90 ? -20.414 -3.182 23.677 1.00 88.88 90 SER A C 1
ATOM 675 O O . SER A 1 90 ? -19.279 -3.254 23.191 1.00 88.88 90 SER A O 1
ATOM 677 N N . PRO A 1 91 ? -20.725 -2.204 24.549 1.00 86.88 91 PRO A N 1
ATOM 678 C CA . PRO A 1 91 ? -19.770 -1.158 24.914 1.00 86.88 91 PRO A CA 1
ATOM 679 C C . PRO A 1 91 ? -18.439 -1.693 25.462 1.00 86.88 91 PRO A C 1
ATOM 681 O O . PRO A 1 91 ? -17.386 -1.119 25.193 1.00 86.88 91 PRO A O 1
ATOM 684 N N . ILE A 1 92 ? -18.467 -2.806 26.206 1.00 88.69 92 ILE A N 1
ATOM 685 C CA . ILE A 1 92 ? -17.254 -3.413 26.770 1.00 88.69 92 ILE A CA 1
ATOM 686 C C . ILE A 1 92 ? -16.405 -4.101 25.694 1.00 88.69 92 ILE A C 1
ATOM 688 O O . ILE A 1 92 ? -15.181 -3.982 25.704 1.00 88.69 92 ILE A O 1
ATOM 692 N N . GLU A 1 93 ? -17.036 -4.769 24.728 1.00 85.69 93 GLU A N 1
ATOM 693 C CA . GLU A 1 93 ? -16.341 -5.389 23.596 1.00 85.69 93 GLU A CA 1
ATOM 694 C C . GLU A 1 93 ? -15.724 -4.330 22.686 1.00 85.69 93 GLU A C 1
ATOM 696 O O . GLU A 1 93 ? -14.572 -4.474 22.281 1.00 85.69 93 GLU A O 1
ATOM 701 N N . ALA A 1 94 ? -16.439 -3.231 22.433 1.00 88.31 94 ALA A N 1
ATOM 702 C CA . ALA A 1 94 ? -15.920 -2.111 21.659 1.00 88.31 94 ALA A CA 1
ATOM 703 C C . ALA A 1 94 ? -14.656 -1.517 22.303 1.00 88.31 94 ALA A C 1
ATOM 705 O O . ALA A 1 94 ? -13.656 -1.310 21.618 1.00 88.31 94 ALA A O 1
ATOM 706 N N . LEU A 1 95 ? -14.660 -1.301 23.623 1.00 89.12 95 LEU A N 1
ATOM 707 C CA . LEU A 1 95 ? -13.486 -0.801 24.347 1.00 89.12 95 LEU A CA 1
ATOM 708 C C . LEU A 1 95 ? -12.294 -1.766 24.266 1.00 89.12 95 LEU A C 1
ATOM 710 O O . LEU A 1 95 ? -11.168 -1.325 24.032 1.00 89.12 95 LEU A O 1
ATOM 714 N N . ASN A 1 96 ? -12.535 -3.072 24.404 1.00 89.19 96 ASN A N 1
ATOM 715 C CA . ASN A 1 96 ? -11.486 -4.087 24.283 1.00 89.19 96 ASN A CA 1
ATOM 716 C C . ASN A 1 96 ? -10.890 -4.137 22.866 1.00 89.19 96 ASN A C 1
ATOM 718 O O . ASN A 1 96 ? -9.669 -4.198 22.717 1.00 89.19 96 ASN A O 1
ATOM 722 N N . LEU A 1 97 ? -11.730 -4.061 21.830 1.00 88.62 97 LEU A N 1
ATOM 723 C CA . LEU A 1 97 ? -11.292 -4.029 20.431 1.00 88.62 97 LEU A CA 1
ATOM 724 C C . LEU A 1 97 ? -10.487 -2.764 20.120 1.00 88.62 97 LEU A C 1
ATOM 726 O O . LEU A 1 97 ? -9.426 -2.844 19.509 1.00 88.62 97 LEU A O 1
ATOM 730 N N . LEU A 1 98 ? -10.939 -1.597 20.588 1.00 87.50 98 LEU A N 1
ATOM 731 C CA . LEU A 1 98 ? -10.206 -0.339 20.419 1.00 87.50 98 LEU A CA 1
ATOM 732 C C . LEU A 1 98 ? -8.826 -0.387 21.083 1.00 87.50 98 LEU A C 1
ATOM 734 O O . LEU A 1 98 ? -7.852 0.094 20.506 1.00 87.50 98 LEU A O 1
ATOM 738 N N . TYR A 1 99 ? -8.726 -0.995 22.267 1.00 89.62 99 TYR A N 1
ATOM 739 C CA . TYR A 1 99 ? -7.447 -1.193 22.944 1.00 89.62 99 TYR A CA 1
ATOM 740 C C . TYR A 1 99 ? -6.498 -2.091 22.133 1.00 89.62 99 TYR A C 1
ATOM 742 O O . TYR A 1 99 ? -5.323 -1.755 21.970 1.00 89.62 99 TYR A O 1
ATOM 750 N N . GLN A 1 100 ? -7.003 -3.197 21.576 1.00 87.56 100 GLN A N 1
ATOM 751 C CA . GLN A 1 100 ? -6.219 -4.095 20.720 1.00 87.56 100 GLN A CA 1
ATOM 752 C C . GLN A 1 100 ? -5.727 -3.389 19.450 1.00 87.56 100 GLN A C 1
ATOM 754 O O . GLN A 1 100 ? -4.529 -3.404 19.175 1.00 87.56 100 GLN A O 1
ATOM 759 N N . LEU A 1 101 ? -6.614 -2.684 18.740 1.00 88.25 101 LEU A N 1
ATOM 760 C CA . LEU A 1 101 ? -6.254 -1.941 17.526 1.00 88.25 101 LEU A CA 1
ATOM 761 C C . LEU A 1 101 ? -5.230 -0.835 17.817 1.00 88.25 101 LEU A C 1
ATOM 763 O O . LEU A 1 101 ? -4.305 -0.624 17.035 1.00 88.25 101 LEU A O 1
ATOM 767 N N . GLN A 1 102 ? -5.352 -0.146 18.958 1.00 85.94 102 GLN A N 1
ATOM 768 C CA . GLN A 1 102 ? -4.379 0.867 19.370 1.00 85.94 102 GLN A CA 1
ATOM 769 C C . GLN A 1 102 ? -2.994 0.262 19.633 1.00 85.94 102 GLN A C 1
ATOM 771 O O . GLN A 1 102 ? -1.985 0.895 19.322 1.00 85.94 102 GLN A O 1
ATOM 776 N N . LYS A 1 103 ? -2.934 -0.936 20.224 1.00 89.12 103 LYS A N 1
ATOM 777 C CA . LYS A 1 103 ? -1.674 -1.647 20.452 1.00 89.12 103 LYS A CA 1
ATOM 778 C C . LYS A 1 103 ? -1.029 -2.053 19.125 1.00 89.12 103 LYS A C 1
ATOM 780 O O . LYS A 1 103 ? 0.136 -1.735 18.904 1.00 89.12 103 LYS A O 1
ATOM 785 N N . GLU A 1 104 ? -1.796 -2.666 18.226 1.00 84.75 104 GLU A N 1
ATOM 786 C CA . GLU A 1 104 ? -1.315 -3.096 16.905 1.00 84.75 104 GLU A CA 1
ATOM 787 C C . GLU A 1 104 ? -0.813 -1.925 16.048 1.00 84.75 104 GLU A C 1
ATOM 789 O O . GLU A 1 104 ? 0.172 -2.070 15.330 1.00 84.75 104 GLU A O 1
ATOM 794 N N . ALA A 1 105 ? -1.441 -0.751 16.161 1.00 84.31 105 ALA A N 1
ATOM 795 C CA . ALA A 1 105 ? -1.013 0.464 15.468 1.00 84.31 105 ALA A CA 1
ATOM 796 C C . ALA A 1 105 ? 0.238 1.139 16.070 1.00 84.31 105 ALA A C 1
ATOM 798 O O . ALA A 1 105 ? 0.799 2.024 15.435 1.00 84.31 105 ALA A O 1
ATOM 799 N N . LYS A 1 106 ? 0.648 0.789 17.298 1.00 84.56 106 LYS A N 1
ATOM 800 C CA . LYS A 1 106 ? 1.844 1.347 17.964 1.00 84.56 106 LYS A CA 1
ATOM 801 C C . LYS A 1 106 ? 3.081 0.460 17.843 1.00 84.56 106 LYS A C 1
ATOM 803 O O . LYS A 1 106 ? 4.190 0.958 17.998 1.00 84.56 106 LYS A O 1
ATOM 808 N N . GLU A 1 107 ? 2.895 -0.846 17.664 1.00 76.38 107 GLU A N 1
ATOM 809 C CA . GLU A 1 107 ? 3.988 -1.827 17.586 1.00 76.38 107 GLU A CA 1
ATOM 810 C C . GLU A 1 107 ? 4.606 -1.941 16.174 1.00 76.38 107 GLU A C 1
ATOM 812 O O . GLU A 1 107 ? 5.576 -2.680 15.998 1.00 76.38 107 GLU A O 1
ATOM 817 N N . LYS A 1 108 ? 4.089 -1.200 15.184 1.00 54.31 108 LYS A N 1
ATOM 818 C CA . LYS A 1 108 ? 4.612 -1.091 13.813 1.00 54.31 108 LYS A CA 1
ATOM 819 C C . LYS A 1 108 ? 4.837 0.363 13.418 1.00 54.31 108 LYS A C 1
ATOM 821 O O . LYS A 1 108 ? 5.745 0.580 12.587 1.00 54.31 108 LYS A O 1
#

Secondary structure (DSSP, 8-state):
-----SS--S---HHHHHHHTT--HHHHHHHHHHHHHHHHHHHHHHHSS-S----------TT-----TT-----HHHHHHHH--TTS--HHHHHHHHHHHHHHTT--

Foldseek 3Di:
DDDDDPDDDPDDCPLVVCVVVPPDPVVSVVVVVVVVVVNVVVVVVPVVDPDDDDDPPPPPPPPPPPPDPPPPDPQVLNVVVVPDDPVPDDPVRVVVVVVVSVVSVVVD